Protein AF-A0A2T9ZET5-F1 (afdb_monomer_lite)

Structure (mmCIF, N/CA/C/O backbone):
data_AF-A0A2T9ZET5-F1
#
_entry.id   AF-A0A2T9ZET5-F1
#
loop_
_atom_site.group_PDB
_atom_site.id
_atom_site.type_symbol
_atom_site.label_atom_id
_atom_site.label_alt_id
_atom_site.label_comp_id
_atom_site.label_asym_id
_atom_site.label_entity_id
_atom_site.label_seq_id
_atom_site.pdbx_PDB_ins_code
_atom_site.Cartn_x
_atom_site.Cartn_y
_atom_site.Cartn_z
_atom_site.occupancy
_atom_site.B_iso_or_equiv
_atom_site.auth_seq_id
_atom_site.auth_comp_id
_atom_site.auth_asym_id
_atom_site.auth_atom_id
_atom_site.pdbx_PDB_model_num
ATOM 1 N N . MET A 1 1 ? -37.841 -1.414 62.188 1.00 53.91 1 MET A N 1
ATOM 2 C CA . MET A 1 1 ? -37.753 -1.142 60.735 1.00 53.91 1 MET A CA 1
ATOM 3 C C . MET A 1 1 ? -36.281 -1.113 60.307 1.00 53.91 1 MET A C 1
ATOM 5 O O . MET A 1 1 ? -35.649 -0.089 60.509 1.00 53.91 1 MET A O 1
ATOM 9 N N . PRO A 1 2 ? -35.706 -2.209 59.767 1.00 56.50 2 PRO A N 1
ATOM 10 C CA . PRO A 1 2 ? -34.290 -2.274 59.370 1.00 56.50 2 PRO A CA 1
ATOM 11 C C . PRO A 1 2 ? -34.079 -2.372 57.841 1.00 56.50 2 PRO A C 1
ATOM 13 O O . PRO A 1 2 ? -33.038 -2.828 57.380 1.00 56.50 2 PRO A O 1
ATOM 16 N N . ARG A 1 3 ? -35.074 -1.987 57.029 1.00 58.19 3 ARG A N 1
ATOM 17 C CA . ARG A 1 3 ? -35.089 -2.238 55.574 1.00 58.19 3 ARG A CA 1
ATOM 18 C C . ARG A 1 3 ? -34.171 -1.300 54.766 1.00 58.19 3 ARG A C 1
ATOM 20 O O . ARG A 1 3 ? -33.731 -1.685 53.690 1.00 58.19 3 ARG A O 1
ATOM 27 N N . ASN A 1 4 ? -33.818 -0.125 55.300 1.00 63.06 4 ASN A N 1
ATOM 28 C CA . ASN A 1 4 ? -32.934 0.837 54.620 1.00 63.06 4 ASN A CA 1
ATOM 29 C C . ASN A 1 4 ? -31.445 0.459 54.665 1.00 63.06 4 ASN A C 1
ATOM 31 O O . ASN A 1 4 ? -30.718 0.756 53.721 1.00 63.06 4 ASN A O 1
ATOM 35 N N . ASN A 1 5 ? -30.989 -0.234 55.712 1.00 69.25 5 ASN A N 1
ATOM 36 C CA . ASN A 1 5 ? -29.564 -0.554 55.864 1.00 69.25 5 ASN A CA 1
ATOM 37 C C . ASN A 1 5 ? -29.101 -1.601 54.839 1.00 69.25 5 ASN A C 1
ATOM 39 O O . ASN A 1 5 ? -27.989 -1.515 54.330 1.00 69.25 5 ASN A O 1
ATOM 43 N N . TYR A 1 6 ? -29.977 -2.539 54.467 1.00 76.12 6 TYR A N 1
ATOM 44 C CA . TYR A 1 6 ? -29.685 -3.538 53.434 1.00 76.12 6 TYR A CA 1
ATOM 45 C C . TYR A 1 6 ? -29.577 -2.928 52.031 1.00 76.12 6 TYR A C 1
ATOM 47 O O . TYR A 1 6 ? -28.733 -3.353 51.247 1.00 76.12 6 TYR A O 1
ATOM 55 N N . ILE A 1 7 ? -30.381 -1.904 51.728 1.00 79.38 7 ILE A N 1
ATOM 56 C CA . ILE A 1 7 ? -30.337 -1.206 50.433 1.00 79.38 7 ILE A CA 1
ATOM 57 C C . ILE A 1 7 ? -29.037 -0.402 50.305 1.00 79.38 7 ILE A C 1
ATOM 59 O O . ILE A 1 7 ? -28.393 -0.441 49.259 1.00 79.38 7 ILE A O 1
ATOM 63 N N . ALA A 1 8 ? -28.608 0.267 51.380 1.00 79.94 8 ALA A N 1
ATOM 64 C CA . ALA A 1 8 ? -27.345 1.003 51.398 1.00 79.94 8 ALA A CA 1
ATOM 65 C C . ALA A 1 8 ? -26.129 0.081 51.190 1.00 79.94 8 ALA A C 1
ATOM 67 O O . ALA A 1 8 ? -25.242 0.397 50.400 1.00 79.94 8 ALA A O 1
ATOM 68 N N . ILE A 1 9 ? -26.116 -1.089 51.838 1.00 84.06 9 ILE A N 1
ATOM 69 C CA . ILE A 1 9 ? -25.042 -2.082 51.679 1.00 84.06 9 ILE A CA 1
ATOM 70 C C . ILE A 1 9 ? -25.011 -2.636 50.246 1.00 84.06 9 ILE A C 1
ATOM 72 O O . ILE A 1 9 ? -23.933 -2.764 49.668 1.00 84.06 9 ILE A O 1
ATOM 76 N N . LEU A 1 10 ? -26.176 -2.908 49.644 1.00 85.00 10 LEU A N 1
ATOM 77 C CA . LEU A 1 10 ? -26.271 -3.409 48.269 1.00 85.00 10 LEU A CA 1
ATOM 78 C C . LEU A 1 10 ? -25.717 -2.402 47.245 1.00 85.00 10 LEU A C 1
ATOM 80 O O . LEU A 1 10 ? -24.997 -2.787 46.326 1.00 85.00 10 LEU A O 1
ATOM 84 N N . LEU A 1 11 ? -26.015 -1.110 47.422 1.00 84.38 11 LEU A N 1
ATOM 85 C CA . LEU A 1 11 ? -25.521 -0.044 46.543 1.00 84.38 11 LEU A CA 1
ATOM 86 C C . LEU A 1 11 ? -24.001 0.126 46.636 1.00 84.38 11 LEU A C 1
ATOM 88 O O . LEU A 1 11 ? -23.340 0.294 45.613 1.00 84.38 11 LEU A O 1
ATOM 92 N N . ILE A 1 12 ? -23.434 0.023 47.840 1.00 86.50 12 ILE A N 1
ATOM 93 C CA . ILE A 1 12 ? -21.980 0.077 48.036 1.00 86.50 12 ILE A CA 1
ATOM 94 C C . ILE A 1 12 ? -21.303 -1.106 47.329 1.00 86.50 12 ILE A C 1
ATOM 96 O O . ILE A 1 12 ? -20.316 -0.916 46.619 1.00 86.50 12 ILE A O 1
ATOM 100 N N . LEU A 1 13 ? -21.861 -2.313 47.460 1.00 87.25 13 LEU A N 1
ATOM 101 C CA . LEU A 1 13 ? -21.344 -3.520 46.808 1.00 87.25 13 LEU A CA 1
ATOM 102 C C . LEU A 1 13 ? -21.365 -3.407 45.276 1.00 87.25 13 LEU A C 1
ATOM 104 O O . LEU A 1 13 ? -20.378 -3.743 44.625 1.00 87.25 13 LEU A O 1
ATOM 108 N N . LEU A 1 14 ? -22.447 -2.869 44.706 1.00 86.31 14 LEU A N 1
ATOM 109 C CA . LEU A 1 14 ? -22.555 -2.623 43.264 1.00 86.31 14 LEU A CA 1
ATOM 110 C C . LEU A 1 14 ? -21.519 -1.605 42.765 1.00 86.31 14 LEU A C 1
ATOM 112 O O . LEU A 1 14 ? -20.910 -1.826 41.718 1.00 86.31 14 LEU A O 1
ATOM 116 N N . CYS A 1 15 ? -21.255 -0.538 43.524 1.00 83.88 15 CYS A N 1
ATOM 117 C CA . CYS A 1 15 ? -20.197 0.418 43.189 1.00 83.88 15 CYS A CA 1
ATOM 118 C C . CYS A 1 15 ? -18.808 -0.236 43.181 1.00 83.88 15 CYS A C 1
ATOM 120 O O . CYS A 1 15 ? -18.040 -0.017 42.244 1.00 83.88 15 CYS A O 1
ATOM 122 N N . PHE A 1 16 ? -18.488 -1.075 44.172 1.00 84.56 16 PHE A N 1
ATOM 123 C CA . PHE A 1 16 ? -17.206 -1.786 44.206 1.00 84.56 16 PHE A CA 1
ATOM 124 C C . PHE A 1 16 ? -17.042 -2.755 43.032 1.00 84.56 16 PHE A C 1
ATOM 126 O O . PHE A 1 16 ? -15.963 -2.815 42.446 1.00 84.56 16 PHE A O 1
ATOM 133 N N . ILE A 1 17 ? -18.109 -3.461 42.644 1.00 84.19 17 ILE A N 1
ATOM 134 C CA . ILE A 1 17 ? -18.096 -4.364 41.485 1.00 84.19 17 ILE A CA 1
ATOM 135 C C . ILE A 1 17 ? -17.829 -3.580 40.192 1.00 84.19 17 ILE A C 1
ATOM 137 O O . ILE A 1 17 ? -16.966 -3.971 39.411 1.00 84.19 17 ILE A O 1
ATOM 141 N N . MET A 1 18 ? -18.501 -2.443 39.986 1.00 76.38 18 MET A N 1
ATOM 142 C CA . MET A 1 18 ? -18.297 -1.604 38.796 1.00 76.38 18 MET A CA 1
ATOM 143 C C . MET A 1 18 ? -16.880 -1.023 38.723 1.00 76.38 18 MET A C 1
ATOM 145 O O . MET A 1 18 ? -16.276 -0.999 37.649 1.00 76.38 18 MET A O 1
ATOM 149 N N . ILE A 1 19 ? -16.317 -0.599 39.860 1.00 78.06 19 ILE A N 1
ATOM 150 C CA . ILE A 1 19 ? -14.927 -0.128 39.932 1.00 78.06 19 ILE A CA 1
ATOM 151 C C . ILE A 1 19 ? -13.964 -1.271 39.591 1.00 78.06 19 ILE A C 1
ATOM 153 O O . ILE A 1 19 ? -13.043 -1.068 38.806 1.00 78.06 19 ILE A O 1
ATOM 157 N N . PHE A 1 20 ? -14.197 -2.474 40.123 1.00 75.81 20 PHE A N 1
ATOM 158 C CA . PHE A 1 20 ? -13.344 -3.636 39.876 1.00 75.81 20 PHE A CA 1
ATOM 159 C C . PHE A 1 20 ? -13.370 -4.088 38.407 1.00 75.81 20 PHE A C 1
ATOM 161 O O . PHE A 1 20 ? -12.326 -4.423 37.851 1.00 75.81 20 PHE A O 1
ATOM 168 N N . ILE A 1 21 ? -14.535 -4.051 37.749 1.00 73.25 21 ILE A N 1
ATOM 169 C CA . ILE A 1 21 ? -14.672 -4.361 36.314 1.00 73.25 21 ILE A CA 1
ATOM 170 C C . ILE A 1 21 ? -13.930 -3.320 35.459 1.00 73.25 21 ILE A C 1
ATOM 172 O O . ILE A 1 21 ? -13.213 -3.683 34.527 1.00 73.25 21 ILE A O 1
ATOM 176 N N . ASN A 1 22 ? -14.031 -2.029 35.798 1.00 65.44 22 ASN A N 1
ATOM 177 C CA . ASN A 1 22 ? -13.325 -0.975 35.064 1.00 65.44 22 ASN A CA 1
ATOM 178 C C . ASN A 1 22 ? -11.801 -1.056 35.228 1.00 65.44 22 ASN A C 1
ATOM 180 O O . ASN A 1 22 ? -11.071 -0.897 34.251 1.00 65.44 22 ASN A O 1
ATOM 184 N N . THR A 1 23 ? -11.294 -1.335 36.432 1.00 66.25 23 THR A N 1
ATOM 185 C CA . THR A 1 23 ? -9.842 -1.441 36.653 1.00 66.25 23 THR A CA 1
ATOM 186 C C . THR A 1 23 ? -9.248 -2.685 35.999 1.00 66.25 23 THR A C 1
ATOM 188 O O . THR A 1 23 ? -8.149 -2.616 35.451 1.00 66.25 23 THR A O 1
ATOM 191 N N . SER A 1 24 ? -9.979 -3.803 35.977 1.00 59.41 24 SER A N 1
ATOM 192 C CA . SER A 1 24 ? -9.548 -5.015 35.269 1.00 59.41 24 SER A CA 1
ATOM 193 C C . SER A 1 24 ? -9.590 -4.858 33.742 1.00 59.41 24 SER A C 1
ATOM 195 O O . SER A 1 24 ? -8.699 -5.367 33.061 1.00 59.41 24 SER A O 1
ATOM 197 N N . GLY A 1 25 ? -10.533 -4.078 33.198 1.00 58.22 25 GLY A N 1
ATOM 198 C CA . GLY A 1 25 ? -10.537 -3.673 31.787 1.00 58.22 25 GLY A CA 1
ATOM 199 C C . GLY A 1 25 ? -9.290 -2.870 31.392 1.00 58.22 25 GLY A C 1
ATOM 200 O O . GLY A 1 25 ? -8.624 -3.207 30.415 1.00 58.22 25 GLY A O 1
ATOM 201 N N . VAL A 1 26 ? -8.915 -1.867 32.194 1.00 57.09 26 VAL A N 1
ATOM 202 C CA . VAL A 1 26 ? -7.707 -1.046 31.969 1.00 57.09 26 VAL A CA 1
ATOM 203 C C . VAL A 1 26 ? -6.421 -1.875 32.084 1.00 57.09 26 VAL A C 1
ATOM 205 O O . VAL A 1 26 ? -5.509 -1.720 31.271 1.00 57.09 26 VAL A O 1
ATOM 208 N N . TYR A 1 27 ? -6.358 -2.807 33.040 1.00 54.03 27 TYR A N 1
ATOM 209 C CA . TYR A 1 27 ? -5.192 -3.676 33.225 1.00 54.03 27 TYR A CA 1
ATOM 210 C C . TYR A 1 27 ? -4.972 -4.630 32.036 1.00 54.03 27 TYR A C 1
ATOM 212 O O . TYR A 1 27 ? -3.835 -4.895 31.643 1.00 54.03 27 TYR A O 1
ATOM 220 N N . ASN A 1 28 ? -6.055 -5.114 31.419 1.00 55.78 28 ASN A N 1
ATOM 221 C CA . ASN A 1 28 ? -5.980 -5.966 30.231 1.00 55.78 28 ASN A CA 1
ATOM 222 C C . ASN A 1 28 ? -5.503 -5.206 28.982 1.00 55.78 28 ASN A C 1
ATOM 224 O O . ASN A 1 28 ? -4.770 -5.782 28.178 1.00 55.78 28 ASN A O 1
ATOM 228 N N . ILE A 1 29 ? -5.839 -3.917 28.848 1.00 54.81 29 ILE A N 1
ATOM 229 C CA . ILE A 1 29 ? -5.343 -3.061 27.754 1.00 54.81 29 ILE A CA 1
ATOM 230 C C . ILE A 1 29 ? -3.824 -2.856 27.885 1.00 54.81 29 ILE A C 1
ATOM 232 O O . ILE A 1 29 ? -3.087 -3.120 26.939 1.00 54.81 29 ILE A O 1
ATOM 236 N N . GLN A 1 30 ? -3.322 -2.521 29.080 1.00 51.66 30 GLN A N 1
ATOM 237 C CA . GLN A 1 30 ? -1.872 -2.376 29.305 1.00 51.66 30 GLN A CA 1
ATOM 238 C C . GLN A 1 30 ? -1.090 -3.684 29.102 1.00 51.66 30 GLN A C 1
ATOM 240 O O . GLN A 1 30 ? 0.054 -3.666 28.637 1.00 51.66 30 GLN A O 1
ATOM 245 N N . ARG A 1 31 ? -1.688 -4.836 29.434 1.00 44.97 31 ARG A N 1
ATOM 246 C CA . ARG A 1 31 ? -1.060 -6.147 29.220 1.00 44.97 31 ARG A CA 1
ATOM 247 C C . ARG A 1 31 ? -1.016 -6.540 27.738 1.00 44.97 31 ARG A C 1
ATOM 249 O O . ARG A 1 31 ? -0.045 -7.173 27.333 1.00 44.97 31 ARG A O 1
ATOM 256 N N . SER A 1 32 ? -2.012 -6.135 26.944 1.00 46.03 32 SER A N 1
ATOM 257 C CA . SER A 1 32 ? -2.020 -6.298 25.482 1.00 46.03 32 SER A CA 1
ATOM 258 C C . SER A 1 32 ? -0.886 -5.507 24.820 1.00 46.03 32 SER A C 1
ATOM 260 O O . SER A 1 32 ? -0.170 -6.049 23.983 1.00 46.03 32 SER A O 1
ATOM 262 N N . ASP A 1 33 ? -0.644 -4.269 25.260 1.00 48.91 33 ASP A N 1
ATOM 263 C CA . ASP A 1 33 ? 0.448 -3.431 24.736 1.00 48.91 33 ASP A CA 1
ATOM 264 C C . ASP A 1 33 ? 1.844 -3.911 25.170 1.00 48.91 33 ASP A C 1
ATOM 266 O O . ASP A 1 33 ? 2.842 -3.649 24.500 1.00 48.91 33 ASP A O 1
ATOM 270 N N . SER A 1 34 ? 1.933 -4.654 26.276 1.00 49.53 34 SER A N 1
ATOM 271 C CA . SER A 1 34 ? 3.201 -5.192 26.794 1.00 49.53 34 SER A CA 1
ATOM 272 C C . SER A 1 34 ? 3.589 -6.549 26.190 1.00 49.53 34 SER A C 1
ATOM 274 O O . SER A 1 34 ? 4.703 -7.020 26.408 1.00 49.53 34 SER A O 1
ATOM 276 N N . ALA A 1 35 ? 2.692 -7.179 25.425 1.00 42.78 35 ALA A N 1
ATOM 277 C CA . ALA A 1 35 ? 2.937 -8.430 24.706 1.00 42.78 35 ALA A CA 1
ATOM 278 C C . ALA A 1 35 ? 3.328 -8.195 23.235 1.00 42.78 35 ALA A C 1
ATOM 280 O O . ALA A 1 35 ? 3.153 -9.079 22.396 1.00 42.78 35 ALA A O 1
ATOM 281 N N . VAL A 1 36 ? 3.867 -7.011 22.918 1.00 48.03 36 VAL A N 1
ATOM 282 C CA . VAL A 1 36 ? 4.510 -6.737 21.630 1.00 48.03 36 VAL A CA 1
ATOM 283 C C . VAL A 1 36 ? 5.720 -7.658 21.503 1.00 48.03 36 VAL A C 1
ATOM 285 O O . VAL A 1 36 ? 6.778 -7.449 22.097 1.00 48.03 36 VAL A O 1
ATOM 288 N N . GLU A 1 37 ? 5.500 -8.717 20.735 1.00 50.72 37 GLU A N 1
ATOM 289 C CA . GLU A 1 37 ? 6.487 -9.599 20.137 1.00 50.72 37 GLU A CA 1
ATOM 290 C C . GLU A 1 37 ? 7.745 -8.797 19.767 1.00 50.72 37 GLU A C 1
ATOM 292 O O . GLU A 1 37 ? 7.652 -7.742 19.131 1.00 50.72 37 GLU A O 1
ATOM 297 N N . LYS A 1 38 ? 8.924 -9.249 20.224 1.00 48.47 38 LYS A N 1
ATOM 298 C CA . LYS A 1 38 ? 10.209 -8.613 19.897 1.00 48.47 38 LYS A CA 1
ATOM 299 C C . LYS A 1 38 ? 10.319 -8.519 18.379 1.00 48.47 38 LYS A C 1
ATOM 301 O O . LYS A 1 38 ? 10.651 -9.507 17.728 1.00 48.47 38 LYS A O 1
ATOM 306 N N . LYS A 1 39 ? 10.044 -7.332 17.833 1.00 51.97 39 LYS A N 1
ATOM 307 C CA . LYS A 1 39 ? 10.182 -7.062 16.406 1.00 51.97 39 LYS A CA 1
ATOM 308 C C . LYS A 1 39 ? 11.605 -7.447 15.993 1.00 51.97 39 LYS A C 1
ATOM 310 O O . LYS A 1 39 ? 12.546 -6.932 16.605 1.00 51.97 39 LYS A O 1
ATOM 315 N N . PRO A 1 40 ? 11.797 -8.331 15.003 1.00 47.78 40 PRO A N 1
ATOM 316 C CA . PRO A 1 40 ? 13.102 -8.483 14.375 1.00 47.78 40 PRO A CA 1
ATOM 317 C C . PRO A 1 40 ? 13.611 -7.101 13.956 1.00 47.78 40 PRO A C 1
ATOM 319 O O . PRO A 1 40 ? 12.884 -6.300 13.362 1.00 47.78 40 PRO A O 1
ATOM 322 N N . ASN A 1 41 ? 14.843 -6.792 14.355 1.00 50.88 41 ASN A N 1
ATOM 323 C CA . ASN A 1 41 ? 15.457 -5.499 14.113 1.00 50.88 41 ASN A CA 1
ATOM 324 C C . ASN A 1 41 ? 15.872 -5.422 12.636 1.00 50.88 41 ASN A C 1
ATOM 326 O O . ASN A 1 41 ? 16.997 -5.754 12.286 1.00 50.88 41 ASN A O 1
ATOM 330 N N . TYR A 1 42 ? 14.929 -5.051 11.768 1.00 53.81 42 TYR A N 1
ATOM 331 C CA . TYR A 1 42 ? 15.157 -4.827 10.334 1.00 53.81 42 TYR A CA 1
ATOM 332 C C . TYR A 1 42 ? 15.746 -3.441 10.027 1.00 53.81 42 TYR A C 1
ATOM 334 O O . TYR A 1 42 ? 15.829 -3.045 8.867 1.00 53.81 42 TYR A O 1
ATOM 342 N N . PHE A 1 43 ? 16.125 -2.677 11.052 1.00 62.81 43 PHE A N 1
ATOM 343 C CA . PHE A 1 43 ? 16.754 -1.378 10.870 1.00 62.81 43 PHE A CA 1
ATOM 344 C C . PHE A 1 43 ? 18.252 -1.563 10.664 1.00 62.81 43 PHE A C 1
ATOM 346 O O . PHE A 1 43 ? 18.929 -2.147 11.511 1.00 62.81 43 PHE A O 1
ATOM 353 N N . PHE A 1 44 ? 18.764 -1.027 9.556 1.00 61.81 44 PHE A N 1
ATOM 354 C CA . PHE A 1 44 ? 20.192 -0.783 9.415 1.00 61.81 44 PHE A CA 1
ATOM 355 C C . PHE A 1 44 ? 20.672 0.018 10.624 1.00 61.81 44 PHE A C 1
ATOM 357 O O . PHE A 1 44 ? 20.048 1.008 11.018 1.00 61.81 44 PHE A O 1
ATOM 364 N N . SER A 1 45 ? 21.787 -0.405 11.208 1.00 78.19 45 SER A N 1
ATOM 365 C CA . SER A 1 45 ? 22.526 0.450 12.133 1.00 78.19 45 SER A CA 1
ATOM 366 C C . SER A 1 45 ? 22.874 1.776 11.446 1.00 78.19 45 SER A C 1
ATOM 368 O O . SER A 1 45 ? 22.995 1.836 10.218 1.00 78.19 45 SER A O 1
ATOM 370 N N . GLU A 1 46 ? 23.066 2.851 12.216 1.00 71.31 46 GLU A N 1
ATOM 371 C CA . GLU A 1 46 ? 23.469 4.142 11.636 1.00 71.31 46 GLU A CA 1
ATOM 372 C C . GLU A 1 46 ? 24.702 4.014 10.733 1.00 71.31 46 GLU A C 1
ATOM 374 O O . GLU A 1 46 ? 24.811 4.707 9.723 1.00 71.31 46 GLU A O 1
ATOM 379 N N . ASP A 1 47 ? 25.618 3.114 11.083 1.00 79.38 47 ASP A N 1
ATOM 380 C CA . ASP A 1 47 ? 26.842 2.870 10.331 1.00 79.38 47 ASP A CA 1
ATOM 381 C C . ASP A 1 47 ? 26.581 2.140 9.010 1.00 79.38 47 ASP A C 1
ATOM 383 O O . ASP A 1 47 ? 27.227 2.433 8.004 1.00 79.38 47 ASP A O 1
ATOM 387 N N . GLU A 1 48 ? 25.630 1.206 8.975 1.00 73.62 48 GLU A N 1
ATOM 388 C CA . GLU A 1 48 ? 25.192 0.564 7.731 1.00 73.62 48 GLU A CA 1
ATOM 389 C C . GLU A 1 48 ? 24.451 1.548 6.831 1.00 73.62 48 GLU A C 1
ATOM 391 O O . GLU A 1 48 ? 24.713 1.597 5.632 1.00 73.62 48 GLU A O 1
ATOM 396 N N . PHE A 1 49 ? 23.596 2.392 7.408 1.00 71.62 49 PHE A N 1
ATOM 397 C CA . PHE A 1 49 ? 22.893 3.427 6.660 1.00 71.62 49 PHE A CA 1
ATOM 398 C C . PHE A 1 49 ? 23.866 4.451 6.058 1.00 71.62 49 PHE A C 1
ATOM 400 O O . PHE A 1 49 ? 23.801 4.739 4.864 1.00 71.62 49 PHE A O 1
ATOM 407 N N . LYS A 1 50 ? 24.844 4.935 6.838 1.00 71.44 50 LYS A N 1
ATOM 408 C CA . LYS A 1 50 ? 25.882 5.870 6.364 1.00 71.44 50 LYS A CA 1
ATOM 409 C C . LYS A 1 50 ? 26.720 5.301 5.218 1.00 71.44 50 LYS A C 1
ATOM 411 O O . LYS A 1 50 ? 27.148 6.065 4.361 1.00 71.44 50 LYS A O 1
ATOM 416 N N . LYS A 1 51 ? 26.933 3.981 5.160 1.00 74.69 51 LYS A N 1
ATOM 417 C CA . LYS A 1 51 ? 27.638 3.324 4.040 1.00 74.69 51 LYS A CA 1
ATOM 418 C C . LYS A 1 51 ? 26.834 3.321 2.738 1.00 74.69 51 LYS A C 1
ATOM 420 O O . LYS A 1 51 ? 27.433 3.220 1.672 1.00 74.69 51 LYS A O 1
ATOM 425 N N . LEU A 1 52 ? 25.508 3.419 2.821 1.00 69.38 52 LEU A N 1
ATOM 426 C CA . LEU A 1 52 ? 24.610 3.501 1.665 1.00 69.38 52 LEU A CA 1
ATOM 427 C C . LEU A 1 52 ? 24.365 4.951 1.216 1.00 69.38 52 LEU A C 1
ATOM 429 O O . LEU A 1 52 ? 23.882 5.178 0.109 1.00 69.38 52 LEU A O 1
ATOM 433 N N . MET A 1 53 ? 24.704 5.938 2.052 1.00 58.91 53 MET A N 1
ATOM 434 C CA . MET A 1 53 ? 24.575 7.354 1.716 1.00 58.91 53 MET A CA 1
ATOM 435 C C . MET A 1 53 ? 25.660 7.787 0.725 1.00 58.91 53 MET A C 1
ATOM 437 O O . MET A 1 53 ? 26.839 7.889 1.062 1.00 58.91 53 MET A O 1
ATOM 441 N N . ILE A 1 54 ? 25.249 8.118 -0.497 1.00 70.25 54 ILE A N 1
ATOM 442 C CA . ILE A 1 54 ? 26.107 8.797 -1.469 1.00 70.25 54 ILE A CA 1
ATOM 443 C C . ILE A 1 54 ? 25.961 10.303 -1.241 1.00 70.25 54 ILE A C 1
ATOM 445 O O . ILE A 1 54 ? 24.948 10.902 -1.594 1.00 70.25 54 ILE A O 1
ATOM 449 N N . ASN A 1 55 ? 26.978 10.920 -0.638 1.00 56.12 55 ASN A N 1
ATOM 450 C CA . ASN A 1 55 ? 27.034 12.373 -0.488 1.00 56.12 55 ASN A CA 1
ATOM 451 C C . ASN A 1 55 ? 27.417 13.016 -1.827 1.00 56.12 55 ASN A C 1
ATOM 453 O O . ASN A 1 55 ? 28.600 13.126 -2.154 1.00 56.12 55 ASN A O 1
ATOM 457 N N . ASP A 1 56 ? 26.423 13.454 -2.597 1.00 59.75 56 ASP A N 1
ATOM 458 C CA . ASP A 1 56 ? 26.665 14.292 -3.770 1.00 59.75 56 ASP A CA 1
ATOM 459 C C . ASP A 1 56 ? 27.006 15.720 -3.322 1.00 59.75 56 ASP A C 1
ATOM 461 O O . ASP A 1 56 ? 26.149 16.513 -2.931 1.00 59.75 56 ASP A O 1
ATOM 465 N N . THR A 1 57 ? 28.292 16.063 -3.379 1.00 62.00 57 THR A N 1
ATOM 466 C CA . THR A 1 57 ? 28.818 17.376 -2.977 1.00 62.00 57 THR A CA 1
ATOM 467 C C . THR A 1 57 ? 28.342 18.531 -3.865 1.00 62.00 57 THR A C 1
ATOM 469 O O . THR A 1 57 ? 28.588 19.695 -3.536 1.00 62.00 57 THR A O 1
ATOM 472 N N . LYS A 1 58 ? 27.640 18.248 -4.972 1.00 56.38 58 LYS A N 1
ATOM 473 C CA . LYS A 1 58 ? 27.005 19.255 -5.837 1.00 56.38 58 LYS A CA 1
ATOM 474 C C . LYS A 1 58 ? 25.656 19.739 -5.291 1.00 56.38 58 LYS A C 1
ATOM 476 O O . LYS A 1 58 ? 25.197 20.821 -5.668 1.00 56.38 58 LYS A O 1
ATOM 481 N N . LEU A 1 59 ? 25.045 18.985 -4.377 1.00 52.44 59 LEU A N 1
ATOM 482 C CA . LEU A 1 59 ? 23.765 19.304 -3.751 1.00 52.44 59 LEU A CA 1
ATOM 483 C C . LEU A 1 59 ? 23.971 20.207 -2.530 1.00 52.44 59 LEU A C 1
ATOM 485 O O . LEU A 1 59 ? 24.075 19.752 -1.394 1.00 52.44 59 LEU A O 1
ATOM 489 N N . LYS A 1 60 ? 24.046 21.523 -2.755 1.00 54.91 60 LYS A N 1
ATOM 490 C CA . LYS A 1 60 ? 23.932 22.511 -1.671 1.00 54.91 60 LYS A CA 1
ATOM 491 C C . LYS A 1 60 ? 22.456 22.733 -1.351 1.00 54.91 60 LYS A C 1
ATOM 493 O O . LYS A 1 60 ? 21.636 22.811 -2.260 1.00 54.91 60 LYS A O 1
ATOM 498 N N . MET A 1 61 ? 22.120 22.857 -0.070 1.00 45.12 61 MET A N 1
ATOM 499 C CA . MET A 1 61 ? 20.758 23.144 0.389 1.00 45.12 61 MET A CA 1
ATOM 500 C C . MET A 1 61 ? 20.252 24.436 -0.277 1.00 45.12 61 MET A C 1
ATOM 502 O O . MET A 1 61 ? 20.844 25.496 -0.083 1.00 45.12 61 MET A O 1
ATOM 506 N N . GLY A 1 62 ? 19.217 24.327 -1.117 1.00 47.62 62 GLY A N 1
ATOM 507 C CA . GLY A 1 62 ? 18.688 25.431 -1.932 1.00 47.62 62 GLY A CA 1
ATOM 508 C C . GLY A 1 62 ? 19.056 25.396 -3.422 1.00 47.62 62 GLY A C 1
ATOM 509 O O . GLY A 1 62 ? 18.483 26.163 -4.189 1.00 47.62 62 GLY A O 1
ATOM 510 N N . ASN A 1 63 ? 19.947 24.500 -3.860 1.00 49.00 63 ASN A N 1
ATOM 511 C CA . ASN A 1 63 ? 20.094 24.192 -5.281 1.00 49.00 63 ASN A CA 1
ATOM 512 C C . ASN A 1 63 ? 18.943 23.280 -5.711 1.00 49.00 63 ASN A C 1
ATOM 514 O O . ASN A 1 63 ? 18.743 22.210 -5.134 1.00 49.00 63 ASN A O 1
ATOM 518 N N . GLU A 1 64 ? 18.206 23.697 -6.736 1.00 45.25 64 GLU A N 1
ATOM 519 C CA . GLU A 1 64 ? 17.259 22.833 -7.428 1.00 45.25 64 GLU A CA 1
ATOM 520 C C . GLU A 1 64 ? 18.031 21.629 -7.975 1.00 45.25 64 GLU A C 1
ATOM 522 O O . GLU A 1 64 ? 18.956 21.773 -8.781 1.00 45.25 64 GLU A O 1
ATOM 527 N N . ILE A 1 65 ? 17.690 20.432 -7.495 1.00 48.62 65 ILE A N 1
ATOM 528 C CA . ILE A 1 65 ? 18.159 19.200 -8.117 1.00 48.62 65 ILE A CA 1
ATOM 529 C C . ILE A 1 65 ? 17.480 19.168 -9.475 1.00 48.62 65 ILE A C 1
ATOM 531 O O . ILE A 1 65 ? 16.317 18.788 -9.580 1.00 48.62 65 ILE A O 1
ATOM 535 N N . SER A 1 66 ? 18.183 19.611 -10.516 1.00 45.84 66 SER A N 1
ATOM 536 C CA . SER A 1 66 ? 17.735 19.334 -11.871 1.00 45.84 66 SER A CA 1
ATOM 537 C C . SER A 1 66 ? 17.722 17.820 -12.007 1.00 45.84 66 SER A C 1
ATOM 539 O O . SER A 1 66 ? 18.784 17.191 -12.018 1.00 45.84 66 SER A O 1
ATOM 541 N N . LEU A 1 67 ? 16.521 17.239 -12.048 1.00 42.47 67 LEU A N 1
ATOM 542 C CA . LEU A 1 67 ? 16.359 15.839 -12.403 1.00 42.47 67 LEU A CA 1
ATOM 543 C C . LEU A 1 67 ? 17.153 15.605 -13.696 1.00 42.47 67 LEU A C 1
ATOM 545 O O . LEU A 1 67 ? 17.156 16.486 -14.568 1.00 42.47 67 LEU A O 1
ATOM 549 N N . PRO A 1 68 ? 17.878 14.479 -13.817 1.00 43.34 68 PRO A N 1
ATOM 550 C CA . PRO A 1 68 ? 18.563 14.166 -15.058 1.00 43.34 68 PRO A CA 1
ATOM 551 C C . PRO A 1 68 ? 17.565 14.328 -16.203 1.00 43.34 68 PRO A C 1
ATOM 553 O O . PRO A 1 68 ? 16.442 13.827 -16.118 1.00 43.34 68 PRO A O 1
ATOM 556 N N . LYS A 1 69 ? 17.962 15.073 -17.243 1.00 48.03 69 LYS A N 1
ATOM 557 C CA . LYS A 1 69 ? 17.209 15.161 -18.495 1.00 48.03 69 LYS A CA 1
ATOM 558 C C . LYS A 1 69 ? 17.274 13.786 -19.147 1.00 48.03 69 LYS A C 1
ATOM 560 O O . LYS A 1 69 ? 18.131 13.526 -19.982 1.00 48.03 69 LYS A O 1
ATOM 565 N N . LEU A 1 70 ? 16.436 12.886 -18.659 1.00 49.09 70 LEU A N 1
ATOM 566 C CA . LEU A 1 70 ? 16.084 11.672 -19.354 1.00 49.09 70 LEU A CA 1
ATOM 567 C C . LEU A 1 70 ? 15.317 12.152 -20.579 1.00 49.09 70 LEU A C 1
ATOM 569 O O . LEU A 1 70 ? 14.224 12.705 -20.445 1.00 49.09 70 LEU A O 1
ATOM 573 N N . GLU A 1 71 ? 15.910 12.001 -21.761 1.00 51.16 71 GLU A N 1
ATOM 574 C CA . GLU A 1 71 ? 15.072 11.799 -22.934 1.00 51.16 71 GLU A CA 1
ATOM 575 C C . GLU A 1 71 ? 14.316 10.513 -22.612 1.00 51.16 71 GLU A C 1
ATOM 577 O O . GLU A 1 71 ? 14.907 9.440 -22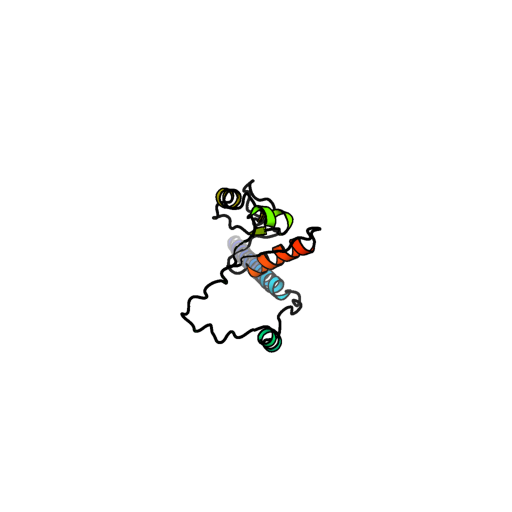.468 1.00 51.16 71 GLU A O 1
ATOM 582 N N . ALA A 1 72 ? 13.045 10.667 -22.241 1.00 55.00 72 ALA A N 1
ATOM 583 C CA . ALA A 1 72 ? 12.171 9.538 -22.009 1.00 55.00 72 ALA A CA 1
ATOM 584 C C . ALA A 1 72 ? 11.893 8.944 -23.389 1.00 55.00 72 ALA A C 1
ATOM 586 O O . ALA A 1 72 ? 10.877 9.234 -24.014 1.00 55.00 72 ALA A O 1
ATOM 587 N N . ASP A 1 73 ? 12.860 8.190 -23.896 1.00 55.62 73 ASP A N 1
ATOM 588 C CA . ASP A 1 73 ? 12.711 7.396 -25.099 1.00 55.62 73 ASP A CA 1
ATOM 589 C C . ASP A 1 73 ? 11.783 6.236 -24.717 1.00 55.62 73 ASP A C 1
ATOM 591 O O . ASP A 1 73 ? 12.226 5.202 -24.217 1.00 55.62 73 ASP A O 1
ATOM 595 N N . GLY A 1 74 ? 10.476 6.465 -24.836 1.00 63.44 74 GLY A N 1
ATOM 596 C CA . GLY A 1 74 ? 9.438 5.495 -24.498 1.00 63.44 74 GLY A CA 1
ATOM 597 C C . GLY A 1 74 ? 8.089 6.152 -24.225 1.00 63.44 74 GLY A C 1
ATOM 598 O O . GLY A 1 74 ? 8.006 7.288 -23.755 1.00 63.44 74 GLY A O 1
ATOM 599 N N . GLU A 1 75 ? 7.014 5.433 -24.520 1.00 67.94 75 GLU A N 1
ATOM 600 C CA . GLU A 1 75 ? 5.664 5.820 -24.125 1.00 67.94 75 GLU A CA 1
ATOM 601 C C . GLU A 1 75 ? 5.395 5.342 -22.689 1.00 67.94 75 GLU A C 1
ATOM 603 O O . GLU A 1 75 ? 5.950 4.341 -22.237 1.00 67.94 75 GLU A O 1
ATOM 608 N N . LEU A 1 76 ? 4.496 6.013 -21.956 1.00 65.56 76 LEU A N 1
ATOM 609 C CA . LEU A 1 76 ? 4.015 5.517 -20.651 1.00 65.56 76 LEU A CA 1
ATOM 610 C C . LEU A 1 76 ? 3.533 4.064 -20.748 1.00 65.56 76 LEU A C 1
ATOM 612 O O . LEU A 1 76 ? 3.667 3.301 -19.791 1.00 65.56 76 LEU A O 1
ATOM 616 N N . TRP A 1 77 ? 3.037 3.674 -21.926 1.00 67.69 77 TRP A N 1
ATOM 617 C CA . TRP A 1 77 ? 2.520 2.340 -22.155 1.00 67.69 77 TRP A CA 1
ATOM 618 C C . TRP A 1 77 ? 3.584 1.243 -22.076 1.00 67.69 77 TRP A C 1
ATOM 620 O O . TRP A 1 77 ? 3.291 0.135 -21.628 1.00 67.69 77 TRP A O 1
ATOM 630 N N . ASP A 1 78 ? 4.837 1.578 -22.395 1.00 68.75 78 ASP A N 1
ATOM 631 C CA . ASP A 1 78 ? 5.972 0.661 -22.293 1.00 68.75 78 ASP A CA 1
ATOM 632 C C . ASP A 1 78 ? 6.239 0.242 -20.837 1.00 68.75 78 ASP A C 1
ATOM 634 O O . ASP A 1 78 ? 6.857 -0.795 -20.584 1.00 68.75 78 ASP A O 1
ATOM 638 N N . LEU A 1 79 ? 5.775 1.032 -19.858 1.00 69.69 79 LEU A N 1
ATOM 639 C CA . LEU A 1 79 ? 5.956 0.762 -18.431 1.00 69.69 79 LEU A CA 1
ATOM 640 C C . LEU A 1 79 ? 4.898 -0.173 -17.849 1.00 69.69 79 LEU A C 1
ATOM 642 O O . LEU A 1 79 ? 5.155 -0.773 -16.805 1.00 69.69 79 LEU A O 1
ATOM 646 N N . LYS A 1 80 ? 3.736 -0.313 -18.492 1.00 70.06 80 LYS A N 1
ATOM 647 C CA . LYS A 1 80 ? 2.608 -1.061 -17.925 1.00 70.06 80 LYS A CA 1
ATOM 648 C C . LYS A 1 80 ? 2.939 -2.520 -17.657 1.00 70.06 80 LYS A C 1
ATOM 650 O O . LYS A 1 80 ? 2.650 -2.999 -16.575 1.00 70.06 80 LYS A O 1
ATOM 655 N N . ASP A 1 81 ? 3.609 -3.188 -18.587 1.00 68.50 81 ASP A N 1
ATOM 656 C CA . ASP A 1 81 ? 3.970 -4.602 -18.421 1.00 68.50 81 ASP A CA 1
ATOM 657 C C . ASP A 1 81 ? 5.271 -4.789 -17.607 1.00 68.50 81 ASP A C 1
ATOM 659 O O . ASP A 1 81 ? 5.772 -5.901 -17.440 1.00 68.50 81 ASP A O 1
ATOM 663 N N . GLN A 1 82 ? 5.875 -3.693 -17.131 1.00 70.75 82 GLN A N 1
ATOM 664 C CA . GLN A 1 82 ? 7.140 -3.708 -16.391 1.00 70.75 82 GLN A CA 1
ATOM 665 C C . GLN A 1 82 ? 6.975 -3.336 -14.913 1.00 70.75 82 GLN A C 1
ATOM 667 O O . GLN A 1 82 ? 7.760 -3.800 -14.072 1.00 70.75 82 GLN A O 1
ATOM 672 N N . TYR A 1 83 ? 5.989 -2.497 -14.593 1.00 73.75 83 TYR A N 1
ATOM 673 C CA . TYR A 1 83 ? 5.798 -1.911 -13.273 1.00 73.75 83 TYR A CA 1
ATOM 674 C C . TYR A 1 83 ? 4.362 -2.086 -12.790 1.00 73.75 83 TYR A C 1
ATOM 676 O O . TYR A 1 83 ? 3.423 -1.639 -13.437 1.00 73.75 83 TYR A O 1
ATOM 684 N N . HIS A 1 84 ? 4.232 -2.648 -11.588 1.00 78.38 84 HIS A N 1
ATOM 685 C CA . HIS A 1 84 ? 2.969 -2.713 -10.856 1.00 78.38 84 HIS A CA 1
ATOM 686 C C . HIS A 1 84 ? 2.938 -1.596 -9.818 1.00 78.38 84 HIS A C 1
ATOM 688 O O . HIS A 1 84 ? 3.822 -1.521 -8.954 1.00 78.38 84 HIS A O 1
ATOM 694 N N . ILE A 1 85 ? 1.942 -0.718 -9.899 1.00 80.19 85 ILE A N 1
ATOM 695 C CA . ILE A 1 85 ? 1.833 0.455 -9.030 1.00 80.19 85 ILE A CA 1
ATOM 696 C C . ILE A 1 85 ? 0.702 0.226 -8.033 1.00 80.19 85 ILE A C 1
ATOM 698 O O . ILE A 1 85 ? -0.476 0.284 -8.369 1.00 80.19 85 ILE A O 1
ATOM 702 N N . MET A 1 86 ? 1.068 0.017 -6.771 1.00 84.62 86 MET A N 1
ATOM 703 C CA . MET A 1 86 ? 0.108 -0.028 -5.670 1.00 84.62 86 MET A CA 1
ATOM 704 C C . MET A 1 86 ? -0.071 1.375 -5.095 1.00 84.62 86 MET A C 1
ATOM 706 O O . MET A 1 86 ? 0.895 1.977 -4.621 1.00 84.62 86 MET A O 1
ATOM 710 N N . VAL A 1 87 ? -1.303 1.877 -5.089 1.00 87.44 87 VAL A N 1
ATOM 711 C CA . VAL A 1 87 ? -1.633 3.193 -4.534 1.00 87.44 87 VAL A CA 1
ATOM 712 C C . VAL A 1 87 ? -2.471 3.004 -3.272 1.00 87.44 87 VAL A C 1
ATOM 714 O O . VAL A 1 87 ? -3.676 2.753 -3.369 1.00 87.44 87 VAL A O 1
ATOM 717 N N . PRO A 1 88 ? -1.863 3.096 -2.074 1.00 89.06 88 PRO A N 1
ATOM 718 C CA . PRO A 1 88 ? -2.632 3.157 -0.844 1.00 89.06 88 PRO A CA 1
ATOM 719 C C . PRO A 1 88 ? -3.391 4.477 -0.767 1.00 89.06 88 PRO A C 1
ATOM 721 O O . PRO A 1 88 ? -2.761 5.529 -0.712 1.00 89.06 88 PRO A O 1
ATOM 724 N N . LEU A 1 89 ? -4.719 4.418 -0.693 1.00 88.12 89 LEU A N 1
ATOM 725 C CA . LEU A 1 89 ? -5.551 5.610 -0.535 1.00 88.12 89 LEU A CA 1
ATOM 726 C C . LEU A 1 89 ? -6.164 5.702 0.862 1.00 88.12 89 LEU A C 1
ATOM 728 O O . LEU A 1 89 ? -6.407 4.698 1.543 1.00 88.12 89 LEU A O 1
ATOM 732 N N . SER A 1 90 ? -6.384 6.938 1.289 1.00 85.38 90 SER A N 1
ATOM 733 C CA . SER A 1 90 ? -7.248 7.316 2.401 1.00 85.38 90 SER A CA 1
ATOM 734 C C . SER A 1 90 ? -8.707 7.417 1.941 1.00 85.38 90 SER A C 1
ATOM 736 O O . SER A 1 90 ? -8.998 7.574 0.751 1.00 85.38 90 SER A O 1
ATOM 738 N N . ASP A 1 91 ? -9.648 7.363 2.883 1.00 85.69 91 ASP A N 1
ATOM 739 C CA . ASP A 1 91 ? -11.091 7.465 2.622 1.00 85.69 91 ASP A CA 1
ATOM 740 C C . ASP A 1 91 ? -11.517 8.831 2.047 1.00 85.69 91 ASP A C 1
ATOM 742 O O . ASP A 1 91 ? -12.537 8.923 1.359 1.00 85.69 91 ASP A O 1
ATOM 746 N N . ILE A 1 92 ? -10.708 9.870 2.269 1.00 86.38 92 ILE A N 1
ATOM 747 C CA . ILE A 1 92 ? -10.919 11.229 1.750 1.00 86.38 92 ILE A CA 1
ATOM 748 C C . ILE A 1 92 ? -10.445 11.443 0.302 1.00 86.38 92 ILE A C 1
ATOM 750 O O . ILE A 1 92 ? -10.784 12.464 -0.293 1.00 86.38 92 ILE A O 1
ATOM 754 N N . GLU A 1 93 ? -9.648 10.536 -0.269 1.00 86.44 93 GLU A N 1
ATOM 755 C CA . GLU A 1 93 ? -9.050 10.713 -1.604 1.00 86.44 93 GLU A CA 1
ATOM 756 C C . GLU A 1 93 ? -9.957 10.188 -2.724 1.00 86.44 93 GLU A C 1
ATOM 758 O O . GLU A 1 93 ? -10.700 9.232 -2.529 1.00 86.44 93 GLU A O 1
ATOM 763 N N . ASP A 1 94 ? -9.901 10.773 -3.923 1.00 88.06 94 ASP A N 1
ATOM 764 C CA . ASP A 1 94 ? -10.774 10.373 -5.036 1.00 88.06 94 AS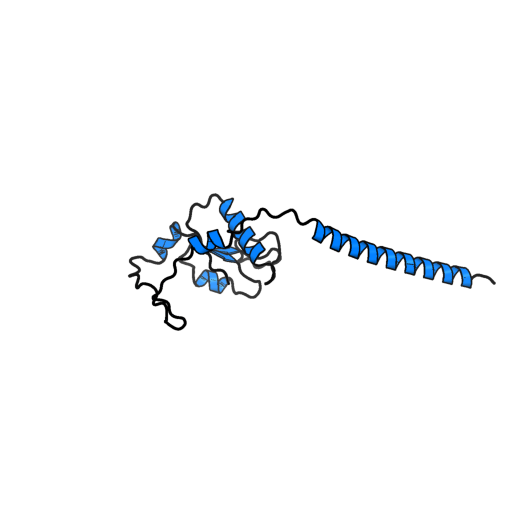P A CA 1
ATOM 765 C C . ASP A 1 94 ? -10.168 9.235 -5.875 1.00 88.06 94 ASP A C 1
ATOM 767 O O . ASP A 1 94 ? -9.258 9.433 -6.682 1.00 88.06 94 ASP A O 1
ATOM 771 N N . ILE A 1 95 ? -10.732 8.033 -5.732 1.00 89.81 95 ILE A N 1
ATOM 772 C CA . ILE A 1 95 ? -10.308 6.850 -6.489 1.00 89.81 95 ILE A CA 1
ATOM 773 C C . ILE A 1 95 ? -10.497 7.033 -8.005 1.00 89.81 95 ILE A C 1
ATOM 775 O O . ILE A 1 95 ? -9.669 6.568 -8.789 1.00 89.81 95 ILE A O 1
ATOM 779 N N . ALA A 1 96 ? -11.586 7.675 -8.439 1.00 87.75 96 ALA A N 1
ATOM 780 C CA . ALA A 1 96 ? -11.878 7.841 -9.861 1.00 87.75 96 ALA A CA 1
ATOM 781 C C . ALA A 1 96 ? -10.859 8.771 -10.524 1.00 87.75 96 ALA A C 1
ATOM 783 O O . ALA A 1 96 ? -10.404 8.489 -11.633 1.00 87.75 96 ALA A O 1
ATOM 784 N N . PHE A 1 97 ? -10.449 9.825 -9.816 1.00 86.19 97 PHE A N 1
ATOM 785 C CA . PHE A 1 97 ? -9.370 10.701 -10.259 1.00 86.19 97 PHE A CA 1
ATOM 786 C C . PHE A 1 97 ? -8.062 9.922 -10.464 1.00 86.19 97 PHE A C 1
ATOM 788 O O . PHE A 1 97 ? -7.474 9.994 -11.542 1.00 86.19 97 PHE A O 1
ATOM 795 N N . PHE A 1 98 ? -7.648 9.111 -9.483 1.00 82.88 98 PHE A N 1
ATOM 796 C CA . PHE A 1 98 ? -6.424 8.306 -9.592 1.00 82.88 98 PHE A CA 1
ATOM 797 C C . PHE A 1 98 ? -6.477 7.298 -10.744 1.00 82.88 98 PHE A C 1
ATOM 799 O O . PHE A 1 98 ? -5.535 7.222 -11.534 1.00 82.88 98 PHE A O 1
ATOM 806 N N . LYS A 1 99 ? -7.589 6.565 -10.888 1.00 83.69 99 LYS A N 1
ATOM 807 C CA . LYS A 1 99 ? -7.764 5.604 -11.988 1.00 83.69 99 LYS A CA 1
ATOM 808 C C . LYS A 1 99 ? -7.801 6.279 -13.358 1.00 83.69 99 LYS A C 1
ATOM 810 O O . LYS A 1 99 ? -7.344 5.687 -14.326 1.00 83.69 99 LYS A O 1
ATOM 815 N N . SER A 1 100 ? -8.322 7.503 -13.450 1.00 82.62 100 SER A N 1
ATOM 816 C CA . SER A 1 100 ? -8.320 8.262 -14.702 1.00 82.62 100 SER A CA 1
ATOM 817 C C . SER A 1 100 ? -6.943 8.816 -15.055 1.00 82.62 100 SER A C 1
ATOM 819 O O . SER A 1 100 ? -6.647 8.938 -16.237 1.00 82.62 100 SER A O 1
ATOM 821 N N . PHE A 1 101 ? -6.138 9.201 -14.064 1.00 78.75 101 PHE A N 1
ATOM 822 C CA . PHE A 1 101 ? -4.832 9.819 -14.299 1.00 78.75 101 PHE A CA 1
ATOM 823 C C . PHE A 1 101 ? -3.758 8.795 -14.687 1.00 78.75 101 PHE A C 1
ATOM 825 O O . PHE A 1 101 ? -2.874 9.102 -15.478 1.00 78.75 101 PHE A O 1
ATOM 832 N N . TYR A 1 102 ? -3.847 7.577 -14.148 1.00 74.44 102 TYR A N 1
ATOM 833 C CA . TYR A 1 102 ? -2.896 6.491 -14.398 1.00 74.44 102 TYR A CA 1
ATOM 834 C C . TYR A 1 102 ? -3.533 5.308 -15.147 1.00 74.44 102 TYR A C 1
ATOM 836 O O . TYR A 1 102 ?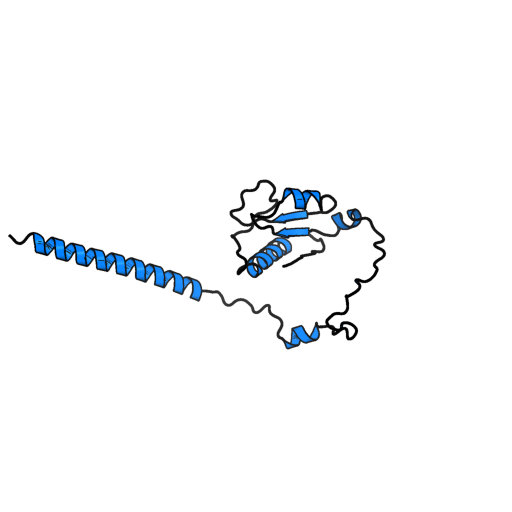 -3.145 4.160 -14.950 1.00 74.44 102 TYR A O 1
ATOM 844 N N . ASN A 1 103 ? -4.535 5.573 -15.987 1.00 78.31 103 ASN A N 1
ATOM 845 C CA . ASN A 1 103 ? -5.248 4.551 -16.765 1.00 78.31 103 ASN A CA 1
ATOM 846 C C . ASN A 1 103 ? -4.332 3.768 -17.727 1.00 78.31 103 ASN A C 1
ATOM 848 O O . ASN A 1 103 ? -4.611 2.611 -18.037 1.00 78.31 103 ASN A O 1
ATOM 852 N N . ASP A 1 104 ? -3.250 4.405 -18.173 1.00 77.75 104 ASP A N 1
ATOM 853 C CA . ASP A 1 104 ? -2.238 3.842 -19.065 1.00 77.75 104 ASP A CA 1
ATOM 854 C C . ASP A 1 104 ? -1.154 3.054 -18.300 1.00 77.75 104 ASP A C 1
ATOM 856 O O . ASP A 1 10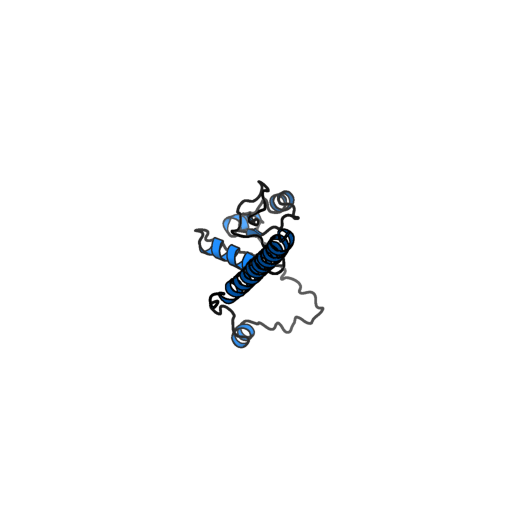4 ? -0.107 2.745 -18.855 1.00 77.75 104 ASP A O 1
ATOM 860 N N . LEU A 1 105 ? -1.364 2.718 -17.021 1.00 80.31 105 LEU A N 1
ATOM 861 C CA . LEU A 1 105 ? -0.437 1.926 -16.203 1.00 80.31 105 LEU A CA 1
ATOM 862 C C . LEU A 1 105 ? -1.171 0.789 -15.473 1.00 80.31 105 LEU A C 1
ATOM 864 O O . LEU A 1 105 ? -2.391 0.818 -15.304 1.00 80.31 105 LEU A O 1
ATOM 868 N N . GLU A 1 106 ? -0.430 -0.224 -15.018 1.00 80.06 106 GLU A N 1
ATOM 869 C CA . GLU A 1 106 ? -0.974 -1.281 -14.157 1.00 80.06 106 GLU A CA 1
ATOM 870 C C . GLU A 1 106 ? -1.074 -0.768 -12.710 1.00 80.06 106 GLU A C 1
ATOM 872 O O . GLU A 1 106 ? -0.127 -0.856 -11.924 1.00 80.06 106 GLU A O 1
ATOM 877 N N . VAL A 1 107 ? -2.219 -0.159 -12.379 1.00 84.00 107 VAL A N 1
ATOM 878 C CA . VAL A 1 107 ? -2.487 0.426 -11.057 1.00 84.00 107 VAL A CA 1
ATOM 879 C C . VAL A 1 107 ? -3.462 -0.418 -10.247 1.00 84.00 107 VAL A C 1
ATOM 881 O O . VAL A 1 107 ? -4.561 -0.730 -10.699 1.00 84.00 107 VAL A O 1
ATOM 884 N N . GLU A 1 108 ? -3.083 -0.695 -9.004 1.00 87.62 108 GLU A N 1
ATOM 885 C CA . GLU A 1 108 ? -3.919 -1.317 -7.982 1.00 87.62 108 GLU A CA 1
ATOM 886 C C . GLU A 1 108 ? -4.222 -0.304 -6.873 1.00 87.62 108 GLU A C 1
ATOM 888 O O . GLU A 1 108 ? -3.322 0.182 -6.181 1.00 87.62 108 GLU A O 1
ATOM 893 N N . ILE A 1 109 ? -5.502 0.004 -6.674 1.00 91.38 109 ILE A N 1
ATOM 894 C CA . ILE A 1 109 ? -5.955 0.863 -5.584 1.00 91.38 109 ILE A CA 1
ATOM 895 C C . ILE A 1 109 ? -6.143 0.030 -4.320 1.00 91.38 109 ILE A C 1
ATOM 897 O O . ILE A 1 109 ? -7.023 -0.834 -4.253 1.00 91.38 109 ILE A O 1
ATOM 901 N N . VAL A 1 110 ? -5.351 0.340 -3.295 1.00 91.94 110 VAL A N 1
ATOM 902 C CA . VAL A 1 110 ? -5.386 -0.361 -2.012 1.00 91.94 110 VAL A CA 1
ATOM 903 C C . VAL A 1 110 ? -6.045 0.515 -0.953 1.00 91.94 110 VAL A C 1
ATOM 905 O O . VAL A 1 110 ? -5.577 1.611 -0.647 1.00 91.94 110 VAL A O 1
ATOM 908 N N . CYS A 1 111 ? -7.123 0.013 -0.366 1.00 92.81 111 CYS A N 1
ATOM 909 C CA . CYS A 1 111 ? -7.911 0.721 0.631 1.00 92.81 111 CYS A CA 1
ATOM 910 C C . CYS A 1 111 ? -7.794 0.079 2.015 1.00 92.81 111 CYS A C 1
ATOM 912 O O . CYS A 1 111 ? -7.495 -1.107 2.161 1.00 92.81 111 CYS A O 1
ATOM 914 N N . ASP A 1 112 ? -8.067 0.865 3.049 1.00 93.31 112 ASP A N 1
ATOM 915 C CA . ASP A 1 112 ? -8.129 0.373 4.423 1.00 93.31 112 ASP A CA 1
ATOM 916 C C . ASP A 1 112 ? -9.347 -0.540 4.633 1.00 93.31 112 ASP A C 1
ATOM 918 O O . ASP A 1 112 ? -10.334 -0.476 3.898 1.00 93.31 112 ASP A O 1
ATOM 922 N N . LYS A 1 113 ? -9.307 -1.378 5.672 1.00 94.06 113 LYS A N 1
ATOM 923 C CA . LYS A 1 113 ? -10.327 -2.402 5.949 1.00 94.06 113 LYS A CA 1
ATOM 924 C C . LYS A 1 113 ? -11.776 -1.904 5.890 1.00 94.06 113 LYS A C 1
ATOM 926 O O . LYS A 1 113 ? -12.653 -2.610 5.393 1.00 94.06 113 LYS A O 1
ATOM 931 N N . ASN A 1 114 ? -12.056 -0.733 6.463 1.00 92.69 114 ASN A N 1
ATOM 932 C CA . ASN A 1 114 ? -13.423 -0.223 6.588 1.00 92.69 114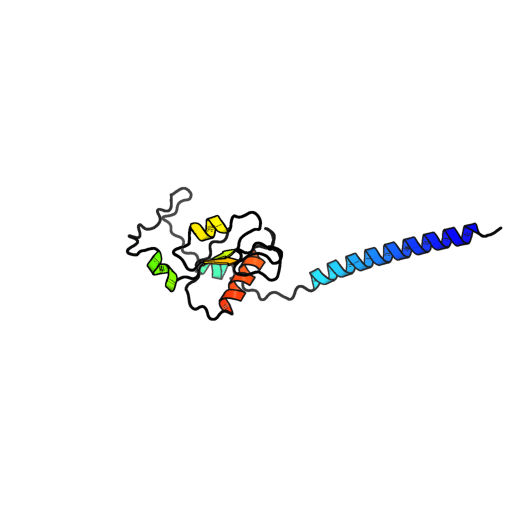 ASN A CA 1
ATOM 933 C C . ASN A 1 114 ? -13.876 0.612 5.387 1.00 92.69 114 ASN A C 1
ATOM 935 O O . ASN A 1 114 ? -15.027 1.056 5.364 1.00 92.69 114 ASN A O 1
ATOM 939 N N . ASP A 1 115 ? -13.010 0.828 4.403 1.00 91.81 115 ASP A N 1
ATOM 940 C CA . ASP A 1 115 ? -13.355 1.567 3.205 1.00 91.81 115 ASP A CA 1
ATOM 941 C C . ASP A 1 115 ? -14.223 0.712 2.274 1.00 91.81 115 ASP A C 1
ATOM 943 O O . ASP A 1 115 ? -13.780 -0.258 1.664 1.00 91.81 115 ASP A O 1
ATOM 947 N N . LYS A 1 116 ? -15.503 1.071 2.157 1.00 90.19 116 LYS A N 1
ATOM 948 C CA . LYS A 1 116 ? -16.489 0.306 1.376 1.00 90.19 116 LYS A CA 1
ATOM 949 C C . LYS A 1 116 ? -16.640 0.797 -0.061 1.00 90.19 116 LYS A C 1
ATOM 951 O O . LYS A 1 116 ? -17.590 0.395 -0.742 1.00 90.19 116 LYS A O 1
ATOM 956 N N . ARG A 1 117 ? -15.771 1.696 -0.531 1.00 92.31 117 ARG A N 1
ATOM 957 C CA . ARG A 1 117 ? -15.836 2.202 -1.905 1.00 92.31 117 ARG A CA 1
ATOM 958 C C . ARG A 1 117 ? -15.579 1.049 -2.876 1.00 92.31 117 ARG A C 1
ATOM 960 O O . ARG A 1 117 ? -14.576 0.354 -2.798 1.00 92.31 117 ARG A O 1
ATOM 967 N N . LYS A 1 118 ? -16.502 0.846 -3.822 1.00 88.06 118 LYS A N 1
ATOM 968 C CA . LYS A 1 118 ? -16.445 -0.267 -4.794 1.00 88.06 118 LYS A CA 1
ATOM 969 C C . LYS A 1 118 ? -15.248 -0.199 -5.742 1.00 88.06 118 LYS A C 1
ATOM 971 O O . LYS A 1 118 ? -14.943 -1.187 -6.393 1.00 88.06 118 LYS A O 1
ATOM 976 N N . SER A 1 119 ? -14.630 0.972 -5.857 1.00 89.69 119 SER A N 1
ATOM 977 C CA . SER A 1 119 ? -13.504 1.208 -6.755 1.00 89.69 119 SER A CA 1
ATOM 978 C C . SER A 1 119 ? -12.158 0.772 -6.165 1.00 89.69 119 SER A C 1
ATOM 980 O O . SER A 1 119 ? -11.164 0.861 -6.881 1.00 89.69 119 SER A O 1
ATOM 982 N N . CYS A 1 120 ? -12.125 0.324 -4.904 1.00 91.75 120 CYS A N 1
ATOM 983 C CA . CYS A 1 120 ? -10.963 -0.308 -4.282 1.00 91.75 120 CYS A CA 1
ATOM 984 C C . CYS A 1 120 ? -10.710 -1.680 -4.916 1.00 91.75 120 CYS A C 1
ATOM 986 O O . CYS A 1 120 ? -11.630 -2.495 -4.990 1.00 91.75 120 CYS A O 1
ATOM 988 N N . ASP A 1 121 ? -9.476 -1.939 -5.341 1.00 90.88 121 ASP A N 1
ATOM 989 C CA . ASP A 1 121 ? -9.089 -3.220 -5.942 1.00 90.88 121 ASP A CA 1
ATOM 990 C C . ASP A 1 121 ? -8.711 -4.242 -4.860 1.00 90.88 121 ASP A C 1
ATOM 992 O O . ASP A 1 121 ? -9.001 -5.433 -4.985 1.00 90.88 121 ASP A O 1
ATOM 996 N N . ARG A 1 122 ? -8.137 -3.760 -3.750 1.00 90.81 122 ARG A N 1
ATOM 997 C CA . ARG A 1 122 ? -7.762 -4.569 -2.588 1.00 90.81 122 ARG A CA 1
ATOM 998 C C . ARG A 1 122 ? -8.020 -3.833 -1.277 1.00 90.81 122 ARG A C 1
ATOM 1000 O O . ARG A 1 122 ? -7.865 -2.616 -1.187 1.00 90.81 122 ARG A O 1
ATOM 1007 N N . HIS A 1 123 ? -8.328 -4.603 -0.235 1.00 93.44 123 HIS A N 1
ATOM 1008 C CA . HIS A 1 123 ? -8.454 -4.121 1.140 1.00 93.44 123 HIS A CA 1
ATOM 1009 C C . HIS A 1 123 ? -7.315 -4.627 2.022 1.00 93.44 123 HIS A C 1
ATOM 1011 O O . HIS A 1 123 ? -6.893 -5.781 1.912 1.00 93.44 123 HIS A O 1
ATOM 1017 N N . LEU A 1 124 ? -6.841 -3.759 2.910 1.00 92.75 124 LEU A N 1
ATOM 1018 C CA . LEU A 1 124 ? -5.911 -4.107 3.978 1.00 92.75 124 LEU A CA 1
ATOM 1019 C C . LEU A 1 124 ? -6.639 -4.758 5.163 1.00 92.75 124 LEU A C 1
ATOM 1021 O O . LEU A 1 124 ? -7.865 -4.705 5.294 1.00 92.75 124 LEU A O 1
ATOM 1025 N N . SER A 1 125 ? -5.866 -5.383 6.045 1.00 93.06 125 SER A N 1
ATOM 1026 C CA . SER A 1 125 ? -6.355 -6.142 7.196 1.00 93.06 125 SER A CA 1
ATOM 1027 C C . SER A 1 125 ? -6.869 -5.256 8.339 1.00 93.06 125 SER A C 1
ATOM 1029 O O . SER A 1 125 ? -7.699 -5.700 9.152 1.00 93.06 125 SER A O 1
ATOM 1031 N N . ASP A 1 126 ? -6.420 -3.998 8.368 1.00 93.06 126 ASP A N 1
ATOM 1032 C CA . ASP A 1 126 ? -6.722 -3.006 9.395 1.00 93.06 126 ASP A CA 1
ATOM 1033 C C . ASP A 1 126 ? -7.024 -1.613 8.805 1.00 93.06 126 ASP A C 1
ATOM 1035 O O . ASP A 1 126 ? -6.983 -1.395 7.590 1.00 93.06 126 ASP A O 1
ATOM 1039 N N . ASN A 1 127 ? -7.375 -0.676 9.683 1.00 91.50 127 ASN A N 1
ATOM 1040 C CA . ASN A 1 127 ? -7.494 0.744 9.379 1.00 91.50 127 ASN A CA 1
ATOM 1041 C C . ASN A 1 127 ? -6.270 1.473 9.913 1.00 91.50 127 ASN A C 1
ATOM 1043 O O . ASN A 1 127 ? -5.881 1.302 11.072 1.00 91.50 127 ASN A O 1
ATOM 1047 N N . TYR A 1 128 ? -5.681 2.314 9.079 1.00 88.94 128 TYR A N 1
ATOM 1048 C CA . TYR A 1 128 ? -4.456 3.009 9.408 1.00 88.94 128 TYR A CA 1
ATOM 1049 C C . TYR A 1 128 ? -4.735 4.483 9.647 1.00 88.94 128 TYR A C 1
ATOM 1051 O O . TYR A 1 128 ? -5.564 5.124 9.012 1.00 88.94 128 TYR A O 1
ATOM 1059 N N . SER A 1 129 ? -4.008 5.026 10.610 1.00 86.62 129 SER A N 1
ATOM 1060 C CA . SER A 1 129 ? -3.947 6.453 10.874 1.00 86.62 129 SER A CA 1
ATOM 1061 C C . SER A 1 129 ? -2.591 6.969 10.416 1.00 86.62 129 SER A C 1
ATOM 1063 O O . SER A 1 129 ? -1.674 6.188 10.149 1.00 86.62 129 SER A O 1
ATOM 1065 N N . TYR A 1 130 ? -2.422 8.287 10.438 1.00 81.31 130 TYR A N 1
ATOM 1066 C CA . TYR A 1 130 ? -1.127 8.921 10.204 1.00 81.31 130 TYR A CA 1
ATOM 1067 C C . TYR A 1 130 ? 0.011 8.303 11.047 1.00 81.31 130 TYR A C 1
ATOM 1069 O O . TYR A 1 130 ? 1.117 8.083 10.563 1.00 81.31 130 TYR A O 1
ATOM 1077 N N . TYR A 1 131 ? -0.269 7.920 12.297 1.00 84.56 131 TYR A N 1
ATOM 1078 C CA . TYR A 1 131 ? 0.727 7.334 13.203 1.00 84.56 131 TYR A CA 1
ATOM 1079 C C . TYR A 1 131 ? 1.047 5.859 12.927 1.00 84.56 131 TYR A C 1
ATOM 1081 O O . TYR A 1 131 ? 1.978 5.311 13.516 1.00 84.56 131 TYR A O 1
ATOM 1089 N N . THR A 1 132 ? 0.274 5.193 12.067 1.00 87.00 132 THR A N 1
ATOM 1090 C CA . THR A 1 132 ? 0.450 3.775 11.726 1.00 87.00 132 THR A CA 1
ATOM 1091 C C . THR A 1 132 ? 0.761 3.553 10.247 1.00 87.00 132 THR A C 1
ATOM 1093 O O . THR A 1 132 ? 0.731 2.411 9.788 1.00 87.00 132 THR A O 1
ATOM 1096 N N . LEU A 1 133 ? 1.143 4.606 9.513 1.00 84.38 133 LEU A N 1
ATOM 1097 C CA . LEU A 1 133 ? 1.537 4.519 8.102 1.00 84.38 133 LEU A CA 1
ATOM 1098 C C . LEU A 1 133 ? 2.681 3.529 7.869 1.00 84.38 133 LEU A C 1
ATOM 1100 O O . LEU A 1 133 ? 2.647 2.770 6.910 1.00 84.38 133 LEU A O 1
ATOM 1104 N N . ASN A 1 134 ? 3.640 3.425 8.790 1.00 85.38 134 ASN A N 1
ATOM 1105 C CA . ASN A 1 134 ? 4.699 2.418 8.700 1.00 85.38 134 ASN A CA 1
ATOM 1106 C C . ASN A 1 134 ? 4.160 0.974 8.673 1.00 85.38 134 ASN A C 1
ATOM 1108 O O . ASN A 1 134 ? 4.713 0.122 7.980 1.00 85.38 134 ASN A O 1
ATOM 1112 N N . LYS A 1 135 ? 3.078 0.690 9.413 1.00 88.00 135 LYS A N 1
ATOM 1113 C CA . LYS A 1 135 ? 2.401 -0.613 9.382 1.00 88.00 135 LYS A CA 1
ATOM 1114 C C . LYS A 1 135 ? 1.636 -0.798 8.070 1.00 88.00 135 LYS A C 1
ATOM 1116 O O . LYS A 1 135 ? 1.689 -1.891 7.517 1.00 88.00 135 LYS A O 1
ATOM 1121 N N . LYS A 1 136 ? 0.995 0.263 7.562 1.00 89.00 136 LYS A N 1
ATOM 1122 C CA . LYS A 1 136 ? 0.314 0.269 6.255 1.00 89.00 136 LYS A CA 1
ATOM 1123 C C . LYS A 1 136 ? 1.292 -0.107 5.145 1.00 89.00 136 LYS A C 1
ATOM 1125 O O . LYS A 1 136 ? 1.072 -1.064 4.411 1.00 89.00 136 LYS A O 1
ATOM 1130 N N . THR A 1 137 ? 2.426 0.585 5.101 1.00 87.31 137 THR A N 1
ATOM 1131 C CA . THR A 1 137 ? 3.526 0.325 4.172 1.00 87.31 137 THR A CA 1
ATOM 1132 C C . THR A 1 137 ? 4.041 -1.105 4.293 1.00 87.31 137 THR A C 1
ATOM 1134 O O . THR A 1 137 ? 4.197 -1.787 3.283 1.00 87.31 137 THR A O 1
ATOM 1137 N N . HIS A 1 138 ? 4.271 -1.591 5.516 1.00 89.00 138 HIS A N 1
ATOM 1138 C CA . HIS A 1 138 ? 4.729 -2.963 5.728 1.00 89.00 138 HIS A CA 1
ATOM 1139 C C . HIS A 1 138 ? 3.748 -4.001 5.164 1.00 89.00 138 HIS A C 1
ATOM 1141 O O . HIS A 1 138 ? 4.179 -4.917 4.470 1.00 89.00 138 HIS A O 1
ATOM 1147 N N . GLU A 1 139 ? 2.445 -3.842 5.407 1.00 89.69 139 GLU A N 1
ATOM 1148 C CA . GLU A 1 139 ? 1.430 -4.765 4.893 1.00 89.69 139 GLU A CA 1
ATOM 1149 C C . GLU A 1 139 ? 1.321 -4.732 3.361 1.00 89.69 139 GLU A C 1
ATOM 1151 O O . GLU A 1 139 ? 1.142 -5.775 2.727 1.00 89.69 139 GLU A O 1
ATOM 1156 N N . LEU A 1 140 ? 1.470 -3.557 2.742 1.00 88.31 140 LEU A N 1
ATOM 1157 C CA . LEU A 1 140 ? 1.508 -3.441 1.281 1.00 88.31 140 LEU A CA 1
ATOM 1158 C C . LEU A 1 140 ? 2.646 -4.278 0.699 1.00 88.31 140 LEU A C 1
ATOM 1160 O O . LEU A 1 140 ? 2.399 -5.136 -0.150 1.00 88.31 140 LEU A O 1
ATOM 1164 N N . PHE A 1 141 ? 3.868 -4.087 1.206 1.00 85.94 141 PHE A N 1
ATOM 1165 C CA . PHE A 1 141 ? 5.022 -4.861 0.753 1.00 85.94 141 PHE A CA 1
ATOM 1166 C C . PHE A 1 141 ? 4.892 -6.339 1.075 1.00 85.94 141 PHE A C 1
ATOM 1168 O O . PHE A 1 141 ? 5.238 -7.163 0.240 1.00 85.94 141 PHE A O 1
ATOM 1175 N N . GLN A 1 142 ? 4.380 -6.698 2.250 1.00 87.06 142 GLN A N 1
ATOM 1176 C CA . GLN A 1 142 ? 4.173 -8.098 2.597 1.00 87.06 142 GLN A CA 1
ATOM 1177 C C . GLN A 1 142 ? 3.179 -8.762 1.637 1.00 87.06 142 GLN A C 1
ATOM 1179 O O . GLN A 1 142 ? 3.433 -9.867 1.163 1.00 87.06 142 GLN A O 1
ATOM 1184 N N . GLY A 1 143 ? 2.079 -8.080 1.308 1.00 84.19 143 GLY A N 1
ATOM 1185 C CA . GLY A 1 143 ? 1.112 -8.563 0.326 1.00 84.19 143 GLY A CA 1
ATOM 1186 C C . GLY A 1 143 ? 1.725 -8.718 -1.063 1.00 84.19 143 GLY A C 1
ATOM 1187 O O . GLY A 1 143 ? 1.509 -9.737 -1.708 1.00 84.19 143 GLY A O 1
ATOM 1188 N N . TYR A 1 144 ? 2.549 -7.759 -1.485 1.00 83.12 144 TYR A N 1
ATOM 1189 C CA . TYR A 1 144 ? 3.265 -7.849 -2.753 1.00 83.12 144 TYR A CA 1
ATOM 1190 C C . TYR A 1 144 ? 4.282 -8.996 -2.782 1.00 83.12 144 TYR A C 1
ATOM 1192 O O . TYR A 1 144 ? 4.271 -9.802 -3.704 1.00 83.12 144 TYR A O 1
ATOM 1200 N N . CYS A 1 145 ? 5.142 -9.110 -1.767 1.00 81.44 145 CYS A N 1
ATOM 1201 C CA . CYS A 1 145 ? 6.178 -10.144 -1.690 1.00 81.44 145 CYS A CA 1
ATOM 1202 C C . CYS A 1 145 ? 5.601 -11.565 -1.629 1.00 81.44 145 CYS A C 1
ATOM 1204 O O . CYS A 1 145 ? 6.282 -12.513 -2.008 1.00 81.44 145 CYS A O 1
ATOM 1206 N N . ASN A 1 146 ? 4.366 -11.708 -1.145 1.00 83.88 146 ASN A N 1
ATOM 1207 C CA . ASN A 1 146 ? 3.637 -12.974 -1.127 1.00 83.88 146 ASN A CA 1
ATOM 1208 C C . ASN A 1 146 ? 2.793 -13.206 -2.391 1.00 83.88 146 ASN A C 1
ATOM 1210 O O . ASN A 1 146 ? 2.183 -14.266 -2.523 1.00 83.88 146 ASN A O 1
ATOM 1214 N N . SER A 1 147 ? 2.715 -12.228 -3.293 1.00 77.94 147 SER A N 1
ATOM 1215 C CA . SER A 1 147 ? 2.038 -12.372 -4.579 1.00 77.94 147 SER A CA 1
ATOM 1216 C C . SER A 1 147 ? 2.953 -13.048 -5.605 1.00 77.94 147 SER A C 1
ATOM 1218 O O . SER A 1 147 ? 4.174 -13.078 -5.457 1.00 77.94 147 SER A O 1
ATOM 1220 N N . GLU A 1 148 ? 2.372 -13.570 -6.683 1.00 77.25 148 GLU A N 1
ATOM 1221 C CA . GLU A 1 148 ? 3.137 -14.115 -7.815 1.00 77.25 148 GLU A CA 1
ATOM 1222 C C . GLU A 1 148 ? 3.633 -13.021 -8.782 1.00 77.25 148 GLU A C 1
ATOM 1224 O O . GLU A 1 148 ? 4.238 -13.327 -9.814 1.00 77.25 148 GLU A O 1
ATOM 1229 N N . ILE A 1 149 ? 3.383 -11.745 -8.461 1.00 70.75 149 ILE A N 1
ATOM 1230 C CA . ILE A 1 149 ? 3.720 -10.591 -9.296 1.00 70.75 149 ILE A CA 1
ATOM 1231 C C . ILE A 1 149 ? 5.244 -10.410 -9.321 1.00 70.75 149 ILE A C 1
ATOM 1233 O O . ILE A 1 149 ? 5.900 -10.309 -8.285 1.00 70.75 149 ILE A O 1
ATOM 1237 N N . LYS A 1 150 ? 5.823 -10.367 -10.528 1.00 67.06 150 LYS A N 1
ATOM 1238 C CA . LYS A 1 150 ? 7.282 -10.267 -10.754 1.00 67.06 150 LYS A CA 1
ATOM 1239 C C . LYS A 1 150 ? 7.747 -8.886 -11.221 1.00 67.06 150 LYS A C 1
ATOM 1241 O O . LYS A 1 150 ? 8.901 -8.737 -11.622 1.00 67.06 150 LYS A O 1
ATOM 1246 N N . HIS A 1 151 ? 6.860 -7.896 -11.205 1.00 67.69 151 HIS A N 1
ATOM 1247 C CA . HIS A 1 151 ? 7.142 -6.552 -11.696 1.00 67.69 151 HIS A CA 1
ATOM 1248 C C . HIS A 1 151 ? 8.145 -5.799 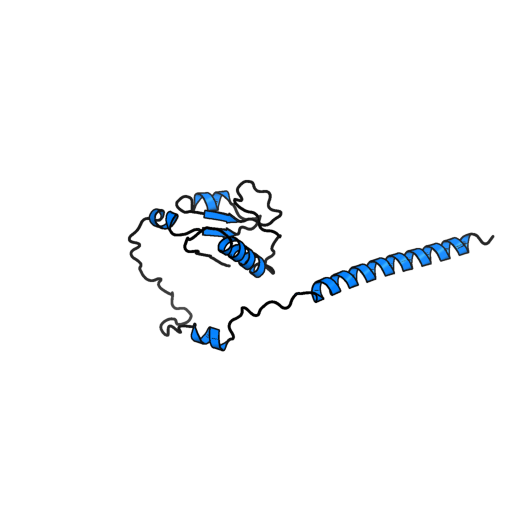-10.802 1.00 67.69 151 HIS A C 1
ATOM 1250 O O . HIS A 1 151 ? 8.506 -6.220 -9.699 1.00 67.69 151 HIS A O 1
ATOM 1256 N N . LYS A 1 152 ? 8.645 -4.663 -11.290 1.00 66.00 152 LYS A N 1
ATOM 1257 C CA . LYS A 1 152 ? 9.370 -3.707 -10.447 1.00 66.00 152 LYS A CA 1
ATOM 1258 C C . LYS A 1 152 ? 8.345 -2.847 -9.703 1.00 66.00 152 LYS A C 1
ATOM 1260 O O . LYS A 1 152 ? 7.381 -2.386 -10.306 1.00 66.00 152 LYS A O 1
ATOM 1265 N N . ILE A 1 153 ? 8.554 -2.610 -8.408 1.00 64.75 153 ILE A N 1
ATOM 1266 C CA . ILE A 1 153 ? 7.666 -1.753 -7.606 1.00 64.75 153 ILE A CA 1
ATOM 1267 C C . ILE A 1 153 ? 8.227 -0.335 -7.567 1.00 64.75 153 ILE A C 1
ATOM 1269 O O . ILE A 1 153 ? 9.393 -0.140 -7.218 1.00 64.75 153 ILE A O 1
ATOM 1273 N N . ILE A 1 154 ? 7.376 0.653 -7.835 1.00 58.38 154 ILE A N 1
ATOM 1274 C CA . ILE A 1 154 ? 7.626 2.058 -7.501 1.00 58.38 154 ILE A CA 1
ATOM 1275 C C . ILE A 1 154 ? 6.598 2.454 -6.444 1.00 58.38 154 ILE A C 1
ATOM 1277 O O . ILE A 1 154 ? 5.398 2.410 -6.696 1.00 58.38 154 ILE A O 1
ATOM 1281 N N . ALA A 1 155 ? 7.066 2.826 -5.254 1.00 57.31 155 ALA A N 1
ATOM 1282 C CA . ALA A 1 155 ? 6.210 3.283 -4.167 1.00 57.31 155 ALA A CA 1
ATOM 1283 C C . ALA A 1 155 ? 6.562 4.732 -3.814 1.00 57.31 155 ALA A C 1
ATOM 1285 O O . ALA A 1 155 ? 7.685 5.015 -3.396 1.00 57.31 155 ALA A O 1
ATOM 1286 N N . LYS A 1 156 ? 5.596 5.644 -3.962 1.00 49.91 156 LYS A N 1
ATOM 1287 C CA . LYS A 1 156 ? 5.655 6.977 -3.351 1.00 49.91 156 LYS A CA 1
ATOM 1288 C C . LYS A 1 156 ? 5.101 6.860 -1.933 1.00 49.91 156 LYS A C 1
ATOM 1290 O O . LYS A 1 156 ? 3.977 6.400 -1.756 1.00 49.91 156 LYS A O 1
ATOM 1295 N N . MET A 1 157 ? 5.887 7.266 -0.943 1.00 55.38 157 MET A N 1
ATOM 1296 C CA . MET A 1 157 ? 5.476 7.318 0.461 1.00 55.38 157 MET A CA 1
ATOM 1297 C C . MET A 1 157 ? 5.578 8.769 0.922 1.00 55.38 157 MET A C 1
ATOM 1299 O O . MET A 1 157 ? 6.640 9.369 0.754 1.00 55.38 157 MET A O 1
ATOM 1303 N N . ASP A 1 158 ? 4.472 9.315 1.429 1.00 46.56 158 ASP A N 1
ATOM 1304 C CA . ASP A 1 158 ? 4.435 10.613 2.119 1.00 46.56 158 ASP A CA 1
ATOM 1305 C C . ASP A 1 158 ? 4.832 10.474 3.596 1.00 46.56 158 ASP A C 1
ATOM 1307 O O . ASP A 1 158 ? 4.554 9.402 4.191 1.00 46.56 158 ASP A O 1
#

Organism: NCBI:txid133381

Secondary structure (DSSP, 8-state):
--HHHHHHHHHHHHHHHHHHHHHHHHHHHHHHHTT-------SPPHHHHHHH----TT--TT-----------S-GGGGTTTEEEEEE--TTS-HHHHHHHSTTSEEEEEE-TT---TT-SEE-SS---GGGHHHHHHHHHHHHHTSS--SEE-----

Sequence (158 aa):
MPRNNYIAILLILLCFIMIFINTSGVYNIQRSDSAVEKKPNYFFSEDEFKKLMINDTKLKMGNEISLPKLEADGELWDLKDQYHIMVPLSDIEDIAFFKSFYNDLEVEIVCDKNDKRKSCDRHLSDNYSYYTLNKKTHELFQGYCNSEIKHKIIAKMD

Foldseek 3Di:
DCVVVVVVVVVVVVVVVVVVVVVVVVVVVVVVVVPPDPPDCPDDDPVRVVVVDDDPPVDDPPDDPPDPPPPPPDDLLVCALAEAEEDEDDLPDDLVVVCVVVVSHNYAYEYEPPNPPPSHNYYDPHDDDPVCVVVVVVRVVVVVVPDPDPHDYDDDDD

Radius of gyration: 26.86 Å; chains: 1; bounding box: 67×40×86 Å

pLDDT: mean 72.43, std 15.53, range [42.47, 94.06]